Protein AF-A0A3A6MWG3-F1 (afdb_monomer_lite)

Sequence (86 aa):
MIYDPLNSIPQEAAMGKLKNHVPELLVEKGWDIKTFVAHCMLAGLSQDTAYRLSRGETNFNTETLRVIADIFELSSLGKVIDIVEQ

Radius of gyration: 18.44 Å; chains: 1; bounding box: 58×45×25 Å

Secondary structure (DSSP, 8-state):
----TT---------PEEEE-HHHHHHHHT--HHHHHHHHHHTT--HHHHHHHHTT-----HHHHHHHHHHTT-S-GGGTEEEE--

Structure (mmCIF, N/CA/C/O backbone):
data_AF-A0A3A6MWG3-F1
#
_entry.id   AF-A0A3A6MWG3-F1
#
loop_
_atom_site.group_PDB
_atom_site.id
_atom_site.type_symbol
_atom_site.label_atom_id
_atom_site.label_alt_id
_atom_site.label_comp_id
_atom_site.label_asym_id
_atom_site.label_entity_id
_atom_site.label_seq_id
_atom_site.pdbx_PDB_ins_code
_atom_site.Cartn_x
_atom_site.Cartn_y
_atom_site.Cartn_z
_atom_site.occupancy
_atom_site.B_iso_or_equiv
_atom_site.auth_seq_id
_atom_site.auth_comp_id
_atom_site.auth_asym_id
_atom_site.auth_atom_id
_atom_site.pdbx_PDB_model_num
ATOM 1 N N . MET A 1 1 ? -45.587 33.763 -3.688 1.00 53.34 1 MET A N 1
ATOM 2 C CA . MET A 1 1 ? -44.511 33.323 -2.778 1.00 53.34 1 MET A CA 1
ATOM 3 C C . MET A 1 1 ? -45.019 32.107 -2.033 1.00 53.34 1 MET A C 1
ATOM 5 O O . MET A 1 1 ? -45.858 32.266 -1.159 1.00 53.34 1 MET A O 1
ATOM 9 N N . ILE A 1 2 ? -44.600 30.912 -2.442 1.00 48.56 2 ILE A N 1
ATOM 10 C CA . ILE A 1 2 ? -44.878 29.671 -1.715 1.00 48.56 2 ILE A CA 1
ATOM 11 C C . ILE A 1 2 ? -43.502 29.109 -1.366 1.00 48.56 2 ILE A C 1
ATOM 13 O O . ILE A 1 2 ? -42.726 28.791 -2.263 1.00 48.56 2 ILE A O 1
ATOM 17 N N . TYR A 1 3 ? -43.177 29.130 -0.075 1.00 49.84 3 TYR A N 1
ATOM 18 C CA . TYR A 1 3 ? -41.995 28.488 0.488 1.00 49.84 3 TYR A CA 1
ATOM 19 C C . TYR A 1 3 ? -42.272 26.986 0.559 1.00 49.84 3 TYR A C 1
ATOM 21 O O . TYR A 1 3 ? -43.232 26.581 1.213 1.00 49.84 3 TYR A O 1
ATOM 29 N N . ASP A 1 4 ? -41.446 26.186 -0.108 1.00 58.47 4 ASP A N 1
ATOM 30 C CA . ASP A 1 4 ? -41.393 24.737 0.083 1.00 58.47 4 ASP A CA 1
ATOM 31 C C . ASP A 1 4 ? -40.331 24.435 1.165 1.00 58.47 4 ASP A C 1
ATOM 33 O O . ASP A 1 4 ? -39.157 24.756 0.961 1.00 58.47 4 ASP A O 1
ATOM 37 N N . PRO A 1 5 ? -40.708 23.911 2.347 1.00 59.75 5 PRO A N 1
ATOM 38 C CA . PRO A 1 5 ? -39.797 23.737 3.478 1.00 59.75 5 PRO A CA 1
ATOM 39 C C . PRO A 1 5 ? -38.945 22.453 3.429 1.00 59.75 5 PRO A C 1
ATOM 41 O O . PRO A 1 5 ? -38.310 22.124 4.429 1.00 59.75 5 PRO A O 1
ATOM 44 N N . L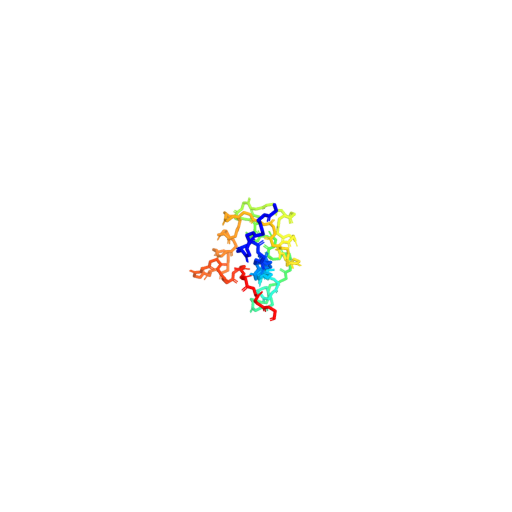EU A 1 6 ? -38.900 21.714 2.312 1.00 57.62 6 LEU A N 1
ATOM 45 C CA . LEU A 1 6 ? -38.265 20.386 2.265 1.00 57.62 6 LEU A CA 1
ATOM 46 C C . LEU A 1 6 ? -36.864 20.306 1.642 1.00 57.62 6 LEU A C 1
ATOM 48 O O . LEU A 1 6 ? -36.340 19.203 1.515 1.00 57.62 6 LEU A O 1
ATOM 52 N N . ASN A 1 7 ? -36.209 21.421 1.307 1.00 53.59 7 ASN A N 1
ATOM 53 C CA . ASN A 1 7 ? -34.894 21.377 0.646 1.00 53.59 7 ASN A CA 1
ATOM 54 C C . ASN A 1 7 ? -33.749 22.008 1.454 1.00 53.59 7 ASN A C 1
ATOM 56 O O . ASN A 1 7 ? -32.874 22.674 0.907 1.00 53.59 7 ASN A O 1
ATOM 60 N N . SER A 1 8 ? -33.763 21.775 2.768 1.00 56.03 8 SER A N 1
ATOM 61 C CA . SER A 1 8 ? -32.742 22.257 3.707 1.00 56.03 8 SER A CA 1
ATOM 62 C C . SER A 1 8 ? -32.090 21.117 4.486 1.00 56.03 8 SER A C 1
ATOM 64 O O . SER A 1 8 ? -31.789 21.280 5.665 1.00 56.03 8 SER A O 1
ATOM 66 N N . ILE A 1 9 ? -31.886 19.950 3.868 1.00 57.22 9 ILE A N 1
ATOM 67 C CA . ILE A 1 9 ? -30.908 19.009 4.414 1.00 57.22 9 ILE A CA 1
ATOM 68 C C . ILE A 1 9 ? -29.552 19.521 3.928 1.00 57.22 9 ILE A C 1
ATOM 70 O O . ILE A 1 9 ? -29.277 19.395 2.731 1.00 57.22 9 ILE A O 1
ATOM 74 N N . PRO A 1 10 ? -28.693 20.112 4.779 1.00 47.19 10 PRO A N 1
ATOM 75 C CA . PRO A 1 10 ? -27.287 20.147 4.440 1.00 47.19 10 PRO A CA 1
ATOM 76 C C . PRO A 1 10 ? -26.869 18.682 4.297 1.00 47.19 10 PRO A C 1
ATOM 78 O O . PRO A 1 10 ? -26.767 17.953 5.280 1.00 47.19 10 PRO A O 1
ATOM 81 N N . GLN A 1 11 ? -26.683 18.215 3.061 1.00 50.56 11 GLN A N 1
ATOM 82 C CA . GLN A 1 11 ? -25.876 17.029 2.792 1.00 50.56 11 GLN A CA 1
ATOM 83 C C . GLN A 1 11 ? -24.423 17.390 3.121 1.00 50.56 11 GLN A C 1
ATOM 85 O O . GLN A 1 11 ? -23.552 17.415 2.258 1.00 50.56 11 GLN A O 1
ATOM 90 N N . GLU A 1 12 ? -24.142 17.666 4.393 1.00 45.94 12 GLU A N 1
ATOM 91 C CA . GLU A 1 12 ? -22.861 17.316 4.978 1.00 45.94 12 GLU A CA 1
ATOM 92 C C . GLU A 1 12 ? -22.868 15.792 5.000 1.00 45.94 12 GLU A C 1
ATOM 94 O O . GLU A 1 12 ? -23.221 15.144 5.983 1.00 45.94 12 GLU A O 1
ATOM 99 N N . ALA A 1 13 ? -22.599 15.209 3.827 1.00 46.00 13 ALA A N 1
ATOM 100 C CA . ALA A 1 13 ? -22.238 13.817 3.727 1.00 46.00 13 ALA A CA 1
ATOM 101 C C . ALA A 1 13 ? -21.195 13.593 4.817 1.00 46.00 13 ALA A C 1
ATOM 103 O O . ALA A 1 13 ? -20.206 14.327 4.873 1.00 46.00 13 ALA A O 1
ATOM 104 N N . ALA A 1 14 ? -21.438 12.625 5.697 1.00 48.19 14 ALA A N 1
ATOM 105 C CA . ALA A 1 14 ? -20.417 12.086 6.572 1.00 48.19 14 ALA A CA 1
ATOM 106 C C . ALA A 1 14 ? -19.314 11.510 5.666 1.00 48.19 14 ALA A C 1
ATOM 108 O O . ALA A 1 1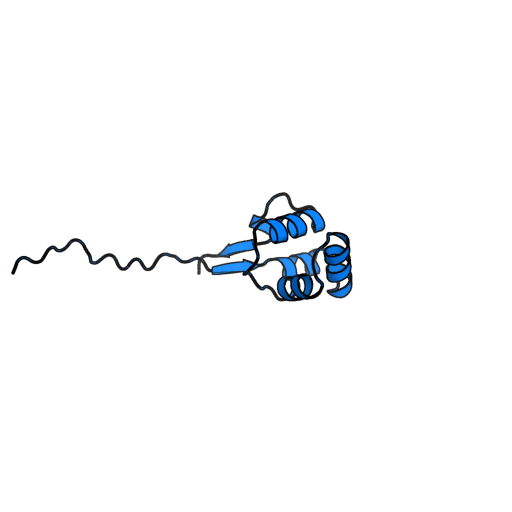4 ? -19.292 10.327 5.339 1.00 48.19 14 ALA A O 1
ATOM 109 N N . MET A 1 15 ? -18.460 12.383 5.129 1.00 53.09 15 MET A N 1
ATOM 110 C CA . MET A 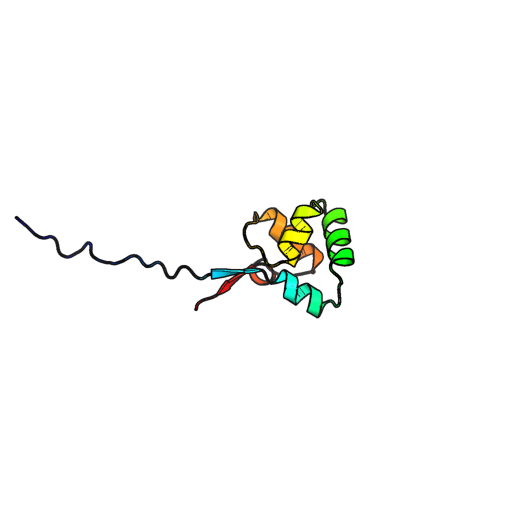1 15 ? -17.341 12.032 4.278 1.00 53.09 15 MET A CA 1
ATOM 111 C C . MET A 1 15 ? -16.271 11.523 5.221 1.00 53.09 15 MET A C 1
ATOM 113 O O . MET A 1 15 ? -15.392 12.274 5.647 1.00 53.09 15 MET A O 1
ATOM 117 N N . GLY A 1 16 ? -16.385 10.252 5.601 1.00 64.94 16 GLY A N 1
ATOM 118 C CA . GLY A 1 16 ? -15.315 9.591 6.323 1.00 64.94 16 GLY A CA 1
ATOM 119 C C . GLY A 1 16 ? -14.008 9.764 5.546 1.00 64.94 16 GLY A C 1
ATOM 120 O O . GLY A 1 16 ? -13.972 9.728 4.309 1.00 64.94 16 GLY A O 1
ATOM 121 N N . LYS A 1 17 ? -12.928 10.051 6.268 1.00 85.44 17 LYS A N 1
ATOM 122 C CA . LYS A 1 17 ? -11.632 10.327 5.653 1.00 85.44 17 LYS A CA 1
ATOM 123 C C . LYS A 1 17 ? -10.999 8.995 5.283 1.00 85.44 17 LYS A C 1
ATOM 125 O O . LYS A 1 17 ? -10.917 8.105 6.121 1.00 85.44 17 LYS A O 1
ATOM 130 N N . LEU A 1 18 ? -10.520 8.854 4.050 1.00 91.56 18 LEU A N 1
ATOM 131 C CA . LEU A 1 18 ? -9.741 7.671 3.697 1.00 91.56 18 LEU A CA 1
ATOM 132 C C . LEU A 1 18 ? -8.421 7.670 4.472 1.00 91.56 18 LEU A C 1
ATOM 134 O O . LEU A 1 18 ? -7.729 8.691 4.541 1.00 91.56 18 LEU A O 1
ATOM 138 N N . LYS A 1 19 ? -8.064 6.511 5.016 1.00 94.94 19 LYS A N 1
ATOM 139 C CA . LYS A 1 19 ? -6.787 6.235 5.660 1.00 94.94 19 LYS A CA 1
ATOM 140 C C . LYS A 1 19 ? -6.079 5.120 4.902 1.00 94.94 19 LYS A C 1
ATOM 142 O O . LYS A 1 19 ? -6.656 4.066 4.678 1.00 94.94 19 LYS A O 1
ATOM 147 N N . ASN A 1 20 ? -4.826 5.355 4.528 1.00 96.50 20 ASN A N 1
ATOM 148 C CA . ASN A 1 20 ? -3.936 4.331 3.992 1.00 96.50 20 ASN A CA 1
ATOM 149 C C . ASN A 1 20 ? -3.121 3.725 5.144 1.00 96.50 20 ASN A C 1
ATOM 151 O O . ASN A 1 20 ? -2.460 4.462 5.873 1.00 96.50 20 ASN A O 1
ATOM 155 N N . HIS A 1 21 ? -3.179 2.402 5.274 1.00 97.62 21 HIS A N 1
ATOM 156 C CA . HIS A 1 21 ? -2.552 1.614 6.335 1.00 97.62 21 HIS A CA 1
ATOM 157 C C . HIS A 1 21 ? -1.175 1.044 5.966 1.00 97.62 21 HIS A C 1
ATOM 159 O O . HIS A 1 21 ? -0.546 0.371 6.779 1.00 97.62 21 HIS A O 1
ATOM 165 N N . VAL A 1 22 ? -0.680 1.288 4.747 1.00 97.75 22 VAL A N 1
ATOM 166 C CA . VAL A 1 22 ? 0.650 0.831 4.313 1.00 97.75 22 VAL A CA 1
ATOM 167 C C . VAL A 1 22 ? 1.757 1.246 5.288 1.00 97.75 22 VAL A C 1
ATOM 169 O O . VAL A 1 22 ? 2.573 0.384 5.606 1.00 97.75 22 VAL A O 1
ATOM 172 N N . PRO A 1 23 ? 1.822 2.490 5.809 1.00 97.88 23 PRO A N 1
ATOM 173 C CA . PRO A 1 23 ? 2.858 2.857 6.773 1.00 97.88 23 PRO A CA 1
ATOM 174 C C . PRO A 1 23 ? 2.861 1.963 8.021 1.00 97.88 23 PRO A C 1
ATOM 176 O O . PRO A 1 23 ? 3.926 1.528 8.453 1.00 97.88 23 PRO A O 1
ATOM 179 N N . GLU A 1 24 ? 1.688 1.648 8.575 1.00 97.44 24 GLU A N 1
ATOM 180 C CA . GLU A 1 24 ? 1.558 0.745 9.720 1.00 97.44 24 GLU A CA 1
ATOM 181 C C . GLU A 1 24 ? 1.927 -0.698 9.359 1.00 97.44 24 GLU A C 1
ATOM 183 O O . GLU A 1 24 ? 2.699 -1.328 10.080 1.00 97.44 24 GLU A O 1
ATOM 188 N N . LEU A 1 25 ? 1.469 -1.194 8.207 1.00 97.75 25 LEU A N 1
ATOM 189 C CA . LEU A 1 25 ? 1.787 -2.540 7.719 1.00 97.75 25 LEU A CA 1
ATOM 190 C C . LEU A 1 25 ? 3.298 -2.753 7.536 1.00 97.75 25 LEU A C 1
ATOM 192 O O . LEU A 1 25 ? 3.810 -3.844 7.790 1.00 97.75 25 LEU A O 1
ATOM 196 N N . LEU A 1 26 ? 4.035 -1.712 7.129 1.00 97.69 26 LEU A N 1
ATOM 197 C CA . LEU A 1 26 ? 5.497 -1.762 7.037 1.00 97.69 26 LEU A CA 1
ATOM 198 C C . LEU A 1 26 ? 6.151 -1.948 8.404 1.00 97.69 26 LEU A C 1
ATOM 200 O O . LEU A 1 26 ? 7.064 -2.764 8.537 1.00 97.69 26 LEU A O 1
ATOM 204 N N . VAL A 1 27 ? 5.666 -1.229 9.417 1.00 97.62 27 VAL A N 1
ATOM 205 C CA . VAL A 1 27 ? 6.154 -1.366 10.794 1.00 97.62 27 VAL A CA 1
ATOM 206 C C . VAL A 1 27 ? 5.841 -2.762 11.334 1.00 97.62 27 VAL A C 1
ATOM 208 O O . VAL A 1 27 ? 6.729 -3.400 11.894 1.00 97.62 27 VAL A O 1
ATOM 211 N N . GLU A 1 28 ? 4.628 -3.272 11.112 1.00 96.81 28 GLU A N 1
ATOM 212 C CA . GLU A 1 28 ? 4.205 -4.610 11.554 1.00 96.81 28 GLU A CA 1
ATOM 213 C C . GLU A 1 28 ? 5.032 -5.739 10.921 1.00 96.81 28 GLU A C 1
ATOM 215 O O . GLU A 1 28 ? 5.420 -6.685 11.608 1.00 96.81 28 GLU A O 1
ATOM 220 N N . LYS A 1 29 ? 5.355 -5.636 9.624 1.00 95.81 29 LYS A N 1
ATOM 221 C CA . LYS A 1 29 ? 6.242 -6.587 8.926 1.00 95.81 29 LYS A CA 1
ATOM 222 C C . LYS A 1 29 ? 7.728 -6.389 9.245 1.00 95.81 29 LYS A C 1
ATOM 224 O O . LYS A 1 29 ? 8.531 -7.254 8.895 1.00 95.81 29 LYS A O 1
ATOM 229 N N . GLY A 1 30 ? 8.111 -5.269 9.860 1.00 97.44 30 GLY A N 1
ATOM 230 C CA . GLY A 1 30 ? 9.512 -4.891 10.056 1.00 97.44 30 GLY A CA 1
ATOM 231 C C . GLY A 1 30 ? 10.239 -4.568 8.746 1.00 97.44 30 GLY A C 1
ATOM 232 O O . GLY A 1 30 ? 11.444 -4.792 8.638 1.00 97.44 30 GLY A O 1
ATOM 233 N N . TRP A 1 31 ? 9.517 -4.090 7.731 1.00 97.56 31 TRP A N 1
ATOM 234 C CA . TRP A 1 31 ? 10.083 -3.736 6.432 1.00 97.56 31 TRP A CA 1
ATOM 235 C C . TRP A 1 31 ? 10.536 -2.283 6.405 1.00 97.56 31 TRP A C 1
ATOM 237 O O . TRP A 1 31 ? 9.801 -1.372 6.785 1.00 97.56 31 TRP A O 1
ATOM 247 N N . ASP A 1 32 ? 11.739 -2.053 5.880 1.00 97.69 32 ASP A N 1
ATOM 248 C CA . ASP A 1 32 ? 12.135 -0.707 5.495 1.00 97.69 32 ASP A CA 1
ATOM 249 C C . ASP A 1 32 ? 11.480 -0.306 4.160 1.00 97.69 32 ASP A C 1
ATOM 251 O O . ASP A 1 32 ? 10.989 -1.127 3.378 1.00 97.69 32 ASP A O 1
ATOM 255 N N . ILE A 1 33 ? 11.479 0.998 3.881 1.00 97.12 33 ILE A N 1
ATOM 256 C CA . ILE A 1 33 ? 10.849 1.539 2.669 1.00 97.12 33 ILE A CA 1
ATOM 257 C C . ILE A 1 33 ? 11.501 0.958 1.404 1.00 97.12 33 ILE A C 1
ATOM 259 O O . ILE A 1 33 ? 10.822 0.751 0.403 1.00 97.12 33 ILE A O 1
ATOM 263 N N . LYS A 1 34 ? 12.808 0.670 1.425 1.00 97.31 34 LYS A N 1
ATOM 264 C CA . LYS A 1 34 ? 13.523 0.123 0.260 1.00 97.31 34 LYS A CA 1
ATOM 265 C C . LYS A 1 34 ? 13.050 -1.289 -0.075 1.00 97.31 34 LYS A C 1
ATOM 267 O O . LYS A 1 34 ? 12.828 -1.584 -1.246 1.00 97.31 34 LYS A O 1
ATOM 272 N N . THR A 1 35 ? 12.865 -2.123 0.942 1.00 98.06 35 THR A N 1
ATOM 273 C CA . THR A 1 35 ? 12.329 -3.481 0.822 1.00 98.06 35 THR A CA 1
ATOM 274 C C . THR A 1 35 ? 10.924 -3.437 0.239 1.00 98.06 35 THR A C 1
ATOM 276 O O . THR A 1 35 ? 10.639 -4.122 -0.740 1.00 98.06 35 THR A O 1
ATOM 279 N N . PHE A 1 36 ? 10.069 -2.553 0.758 1.00 98.12 36 PHE A N 1
ATOM 280 C CA . PHE A 1 36 ? 8.727 -2.356 0.215 1.00 98.12 36 PHE A CA 1
ATOM 281 C C . PHE A 1 36 ? 8.727 -1.926 -1.253 1.00 98.12 36 PHE A C 1
ATOM 283 O O . PHE A 1 36 ? 8.050 -2.534 -2.077 1.00 98.12 36 PHE A O 1
ATOM 290 N N . VAL A 1 37 ? 9.529 -0.914 -1.597 1.00 98.06 37 VAL A N 1
ATOM 291 C CA . VAL A 1 37 ? 9.679 -0.441 -2.979 1.00 98.06 37 VAL A CA 1
ATOM 292 C C . VAL A 1 37 ? 10.124 -1.580 -3.897 1.00 98.06 37 VAL A C 1
ATOM 294 O O . VAL A 1 37 ? 9.575 -1.718 -4.988 1.00 98.06 37 VAL A O 1
ATOM 297 N N . ALA A 1 38 ? 11.057 -2.430 -3.457 1.00 98.12 38 ALA A N 1
ATOM 298 C CA . ALA A 1 38 ? 11.488 -3.590 -4.230 1.00 98.12 38 ALA A CA 1
ATOM 299 C C . ALA A 1 38 ? 10.334 -4.578 -4.481 1.00 98.12 38 ALA A C 1
ATOM 301 O O . ALA A 1 38 ? 10.131 -4.984 -5.624 1.00 98.12 38 ALA A O 1
ATOM 302 N N . HIS A 1 39 ? 9.533 -4.909 -3.461 1.00 98.19 39 HIS A N 1
ATOM 303 C CA . HIS A 1 39 ? 8.348 -5.760 -3.630 1.00 98.19 39 HIS A CA 1
ATOM 304 C C . HIS A 1 39 ? 7.319 -5.149 -4.589 1.00 98.19 39 HIS A C 1
ATOM 306 O O . HIS A 1 39 ? 6.817 -5.843 -5.471 1.00 98.19 39 HIS A O 1
ATOM 312 N N . CYS A 1 40 ? 7.051 -3.847 -4.478 1.00 98.06 40 CYS A N 1
ATOM 313 C CA . CYS A 1 40 ? 6.159 -3.145 -5.398 1.00 98.06 40 CYS A CA 1
ATOM 314 C C . CYS A 1 40 ? 6.657 -3.198 -6.845 1.00 98.06 40 CYS A C 1
ATOM 316 O O . CYS A 1 40 ? 5.870 -3.468 -7.749 1.00 98.06 40 CYS A O 1
ATOM 318 N N . MET A 1 41 ? 7.954 -2.982 -7.069 1.00 97.94 41 MET A N 1
ATOM 319 C CA . MET A 1 41 ? 8.548 -3.047 -8.406 1.00 97.94 41 MET A CA 1
ATOM 320 C C . MET A 1 41 ? 8.504 -4.461 -8.991 1.00 97.94 41 MET A C 1
ATOM 322 O O . MET A 1 41 ? 8.196 -4.618 -10.170 1.00 97.94 41 MET A O 1
ATOM 326 N N . LEU A 1 42 ? 8.750 -5.492 -8.175 1.00 98.12 42 LEU A N 1
ATOM 327 C CA . LEU A 1 42 ? 8.603 -6.893 -8.589 1.00 98.12 42 LEU A CA 1
ATOM 328 C C . LEU A 1 42 ? 7.153 -7.242 -8.954 1.00 98.12 42 LEU A C 1
ATOM 330 O O . LEU A 1 42 ? 6.930 -8.078 -9.825 1.00 98.12 42 LEU A O 1
ATOM 334 N N . ALA A 1 43 ? 6.181 -6.570 -8.337 1.00 97.19 43 ALA A N 1
ATOM 335 C CA . ALA A 1 43 ? 4.762 -6.688 -8.659 1.00 97.19 43 ALA A CA 1
ATOM 336 C C . ALA A 1 43 ? 4.298 -5.756 -9.801 1.00 97.19 43 ALA A C 1
ATOM 33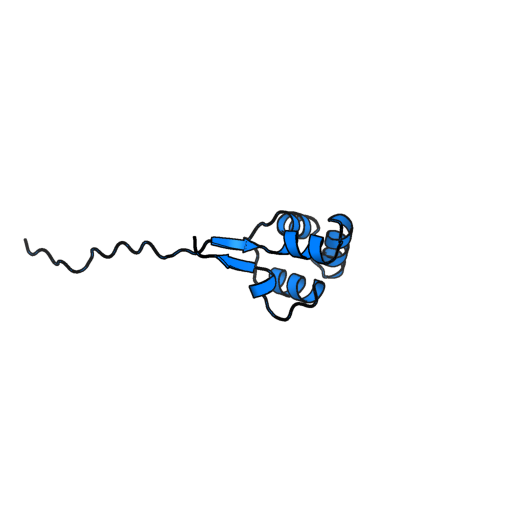8 O O . ALA A 1 43 ? 3.105 -5.673 -10.082 1.00 97.19 43 ALA A O 1
ATOM 339 N N . GLY A 1 44 ? 5.220 -5.046 -10.465 1.00 97.44 44 GLY A N 1
ATOM 340 C CA . GLY A 1 44 ? 4.926 -4.202 -11.627 1.00 97.44 44 GLY A CA 1
ATOM 341 C C . GLY A 1 44 ? 4.482 -2.769 -11.313 1.00 97.44 44 GLY A C 1
ATOM 342 O O . GLY A 1 44 ? 4.098 -2.042 -12.228 1.00 97.44 44 GLY A O 1
ATOM 343 N N . LEU A 1 45 ? 4.547 -2.325 -10.054 1.00 97.75 45 LEU A N 1
ATOM 344 C CA . LEU A 1 45 ? 4.278 -0.932 -9.689 1.00 97.75 45 LEU A CA 1
ATOM 345 C C . LEU A 1 45 ? 5.518 -0.052 -9.871 1.00 97.75 45 LEU A C 1
ATOM 347 O O . LEU A 1 45 ? 6.660 -0.486 -9.715 1.00 97.75 45 LEU A O 1
ATOM 351 N N . SER A 1 46 ? 5.294 1.232 -10.152 1.00 97.88 46 SER A N 1
ATOM 352 C CA . SER A 1 46 ? 6.389 2.199 -10.221 1.00 97.88 46 SER A CA 1
ATOM 353 C C . SER A 1 46 ? 6.963 2.505 -8.832 1.00 97.88 46 SER A C 1
ATOM 355 O O . SER A 1 46 ? 6.255 2.479 -7.820 1.00 97.88 46 SER A O 1
ATOM 357 N N . GLN A 1 47 ? 8.244 2.874 -8.790 1.00 97.75 47 GLN A N 1
ATOM 358 C CA . GLN A 1 47 ? 8.905 3.332 -7.568 1.00 97.75 47 GLN A CA 1
ATOM 359 C C . GLN A 1 47 ? 8.197 4.550 -6.944 1.00 97.75 47 GLN A C 1
ATOM 361 O O . GLN A 1 47 ? 8.069 4.622 -5.724 1.00 97.75 47 GLN A O 1
ATOM 366 N N . ASP A 1 48 ? 7.712 5.487 -7.766 1.00 98.00 48 ASP A N 1
ATOM 367 C CA . ASP A 1 48 ? 6.955 6.654 -7.296 1.00 98.00 48 ASP A CA 1
ATOM 368 C C . ASP A 1 48 ? 5.671 6.230 -6.571 1.00 98.00 48 ASP A C 1
ATOM 370 O O . ASP A 1 48 ? 5.431 6.632 -5.433 1.00 98.00 48 ASP A O 1
ATOM 374 N N . THR A 1 49 ? 4.897 5.326 -7.179 1.00 97.69 49 THR A N 1
ATOM 375 C CA . THR A 1 49 ? 3.680 4.769 -6.572 1.00 97.69 49 THR A CA 1
ATOM 376 C C . THR A 1 49 ? 3.972 4.133 -5.213 1.00 97.69 49 THR A C 1
ATOM 378 O O . THR A 1 49 ? 3.254 4.403 -4.250 1.00 97.69 49 THR A O 1
ATOM 381 N N . ALA A 1 50 ? 5.052 3.355 -5.104 1.00 97.62 50 ALA A N 1
ATOM 382 C CA . ALA A 1 50 ? 5.461 2.743 -3.844 1.00 97.62 50 ALA A CA 1
ATOM 383 C C . ALA A 1 50 ? 5.805 3.790 -2.767 1.00 97.62 50 ALA A C 1
ATOM 385 O O . ALA A 1 50 ? 5.329 3.692 -1.639 1.00 97.62 50 ALA A O 1
ATOM 386 N N . TYR A 1 51 ? 6.556 4.846 -3.095 1.00 98.06 51 TYR A N 1
ATOM 387 C CA . TYR A 1 51 ? 6.855 5.902 -2.118 1.00 98.06 51 TYR A CA 1
ATOM 388 C C . TYR A 1 51 ? 5.621 6.682 -1.669 1.00 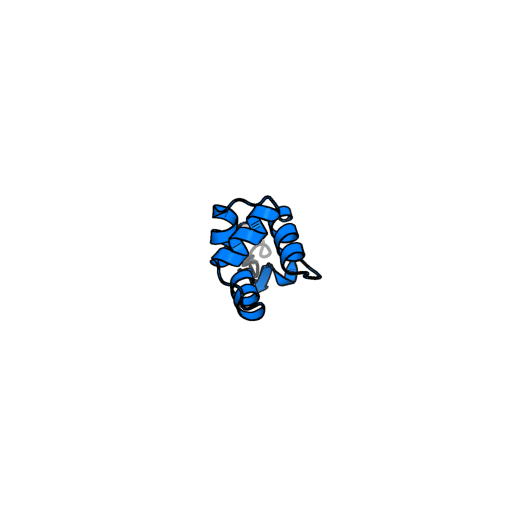98.06 51 TYR A C 1
ATOM 390 O O . TYR A 1 51 ? 5.510 7.043 -0.498 1.00 98.06 51 T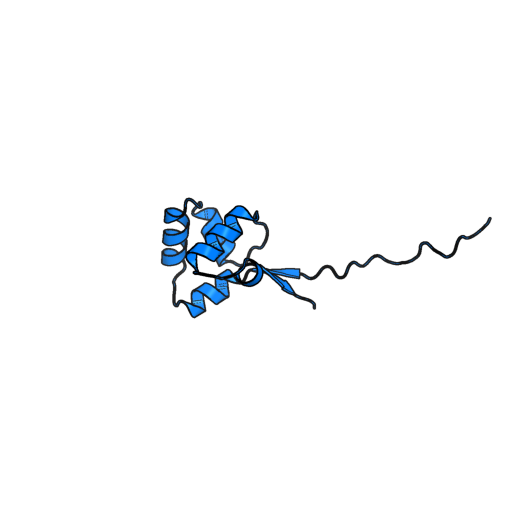YR A O 1
ATOM 398 N N . ARG A 1 52 ? 4.696 6.964 -2.586 1.00 98.12 52 ARG A N 1
ATOM 399 C CA . ARG A 1 52 ? 3.443 7.651 -2.256 1.00 98.12 52 ARG A CA 1
ATOM 400 C C . ARG A 1 52 ? 2.590 6.798 -1.309 1.00 98.12 52 ARG A C 1
ATOM 402 O O . ARG A 1 52 ? 2.099 7.299 -0.297 1.00 98.12 52 ARG A O 1
ATOM 409 N N . LEU A 1 53 ? 2.505 5.488 -1.562 1.00 97.25 53 LEU A N 1
ATOM 410 C CA . LEU A 1 53 ? 1.849 4.530 -0.665 1.00 97.25 53 LEU A CA 1
ATOM 411 C C . LEU A 1 53 ? 2.523 4.469 0.710 1.00 97.25 53 LEU A C 1
ATOM 413 O O . LEU A 1 53 ? 1.832 4.545 1.722 1.00 97.25 53 LEU A O 1
ATOM 417 N N . SER A 1 54 ? 3.858 4.408 0.771 1.00 97.31 54 SER A N 1
ATOM 418 C CA . SER A 1 54 ? 4.588 4.355 2.048 1.00 97.31 54 SER A CA 1
ATOM 419 C C . SER A 1 54 ? 4.469 5.638 2.877 1.00 97.31 54 SER A C 1
ATOM 421 O O . SER A 1 54 ? 4.834 5.648 4.047 1.00 97.31 54 SER A O 1
ATOM 423 N N . ARG A 1 55 ? 4.003 6.740 2.276 1.00 96.81 55 ARG A N 1
ATOM 424 C CA . ARG A 1 55 ? 3.748 8.026 2.945 1.00 96.81 55 ARG A CA 1
ATOM 425 C C . ARG A 1 55 ? 2.295 8.195 3.394 1.00 96.81 55 ARG A C 1
ATOM 427 O O . ARG A 1 55 ? 1.968 9.231 3.965 1.00 96.81 55 ARG A O 1
ATOM 434 N N . GLY A 1 56 ? 1.433 7.209 3.146 1.00 96.00 56 GLY A N 1
ATOM 435 C CA . GLY A 1 56 ? 0.031 7.259 3.558 1.00 96.00 56 GLY A CA 1
ATOM 436 C C . GLY A 1 56 ? -0.887 8.006 2.587 1.00 96.00 56 GLY A C 1
ATOM 437 O O . GLY A 1 56 ? -1.992 8.385 2.970 1.00 96.00 56 GLY A O 1
ATOM 438 N N . GLU A 1 57 ? -0.474 8.231 1.334 1.00 97.19 57 GLU A N 1
ATOM 439 C CA . GLU A 1 57 ? -1.390 8.783 0.330 1.00 97.19 57 GLU A CA 1
ATOM 440 C C . GLU A 1 57 ? -2.559 7.826 0.062 1.00 97.19 57 GLU A C 1
ATOM 442 O O . GLU A 1 57 ? -2.431 6.616 0.217 1.00 97.19 57 GLU A O 1
ATOM 447 N N . THR A 1 58 ? -3.707 8.356 -0.350 1.00 95.75 58 THR A N 1
ATOM 448 C CA . THR A 1 58 ? -4.941 7.566 -0.532 1.00 95.75 58 THR A CA 1
ATOM 449 C C . THR A 1 58 ? -5.473 7.588 -1.960 1.00 95.75 58 THR A C 1
ATOM 451 O O . THR A 1 58 ? -6.355 6.804 -2.299 1.00 95.75 58 THR A O 1
ATOM 454 N N . ASN A 1 59 ? -4.935 8.460 -2.818 1.00 94.50 59 ASN A N 1
ATOM 455 C CA . ASN A 1 59 ? -5.387 8.610 -4.197 1.00 94.50 59 ASN A CA 1
ATOM 456 C C . ASN A 1 59 ? -4.731 7.565 -5.115 1.00 94.50 59 ASN A C 1
ATOM 458 O O . ASN A 1 59 ? -3.757 7.859 -5.819 1.00 94.50 59 ASN A O 1
ATOM 462 N N . PHE A 1 60 ? -5.274 6.348 -5.071 1.00 94.81 60 PHE A N 1
ATOM 463 C CA . PHE A 1 60 ? -4.865 5.208 -5.887 1.00 94.81 60 PHE A CA 1
ATOM 464 C C . PHE A 1 60 ? -6.082 4.473 -6.440 1.00 94.81 60 PHE A C 1
ATOM 466 O O . PHE A 1 60 ? -7.153 4.460 -5.834 1.00 94.81 60 PHE A O 1
ATOM 473 N N . ASN A 1 61 ? -5.911 3.840 -7.598 1.00 95.38 61 ASN A N 1
ATOM 474 C CA . ASN A 1 61 ? -6.958 3.004 -8.165 1.00 95.38 61 ASN A CA 1
ATOM 475 C C . ASN A 1 61 ? -7.036 1.648 -7.435 1.00 95.38 61 ASN A C 1
ATOM 477 O O . ASN A 1 61 ? -6.116 1.227 -6.730 1.00 95.38 61 ASN A O 1
ATOM 481 N N . THR A 1 62 ? -8.149 0.943 -7.627 1.00 95.00 62 THR A N 1
ATOM 482 C CA . THR A 1 62 ? -8.414 -0.351 -6.983 1.00 95.00 62 THR A CA 1
ATOM 483 C C . THR A 1 62 ? -7.407 -1.436 -7.373 1.00 95.00 62 THR A C 1
ATOM 485 O O . THR A 1 62 ? -7.137 -2.327 -6.572 1.00 95.00 62 THR A O 1
ATOM 488 N N . GLU A 1 63 ? -6.832 -1.373 -8.575 1.00 96.75 63 GLU A N 1
ATOM 489 C CA . GLU A 1 63 ? -5.843 -2.347 -9.047 1.00 96.75 63 GLU A CA 1
ATOM 490 C C . GLU A 1 63 ? -4.521 -2.217 -8.285 1.00 96.75 63 GLU A C 1
ATOM 492 O O . GLU A 1 63 ? -4.027 -3.207 -7.752 1.00 96.75 63 GLU A O 1
ATOM 497 N N . THR A 1 64 ? -4.007 -0.994 -8.120 1.00 97.31 64 THR A N 1
ATOM 498 C CA . THR A 1 64 ? -2.849 -0.714 -7.262 1.00 97.31 64 THR A CA 1
ATOM 499 C C . THR A 1 64 ? -3.097 -1.219 -5.844 1.00 97.31 64 THR A C 1
ATOM 501 O O . THR A 1 64 ? -2.253 -1.913 -5.289 1.00 97.31 64 THR A O 1
ATOM 504 N N . LEU A 1 65 ? -4.264 -0.926 -5.266 1.00 97.25 65 LEU A N 1
ATOM 505 C CA . LEU A 1 65 ? -4.597 -1.361 -3.907 1.00 97.25 65 LEU A CA 1
ATOM 506 C C . LEU A 1 65 ? -4.681 -2.890 -3.782 1.00 97.25 65 LEU A C 1
ATOM 508 O O . LEU A 1 65 ? -4.263 -3.434 -2.762 1.00 97.25 65 LEU A O 1
ATOM 512 N N . ARG A 1 66 ? -5.167 -3.590 -4.817 1.00 97.50 66 ARG A N 1
ATOM 513 C CA . ARG A 1 66 ? -5.171 -5.060 -4.867 1.00 97.50 66 ARG A CA 1
ATOM 514 C C . ARG A 1 66 ? -3.753 -5.617 -4.879 1.00 97.50 66 ARG A C 1
ATOM 516 O O . ARG A 1 66 ? -3.466 -6.496 -4.080 1.00 97.50 66 ARG A O 1
ATOM 523 N N . VAL A 1 67 ? -2.864 -5.061 -5.702 1.00 97.75 67 VAL A N 1
ATOM 524 C CA . VAL A 1 67 ? -1.452 -5.475 -5.725 1.00 97.75 67 VAL A CA 1
ATOM 525 C C . VAL A 1 67 ? -0.808 -5.314 -4.346 1.00 97.75 67 VAL A C 1
ATOM 527 O O . VAL A 1 67 ? -0.074 -6.190 -3.899 1.00 97.75 67 VAL A O 1
ATOM 530 N N . ILE A 1 68 ? -1.107 -4.223 -3.635 1.00 97.94 68 ILE A N 1
ATOM 531 C CA . ILE A 1 68 ? -0.609 -4.027 -2.268 1.00 97.94 68 ILE A CA 1
ATOM 532 C C . ILE A 1 68 ? -1.192 -5.056 -1.299 1.00 97.94 68 ILE A C 1
ATOM 534 O O . ILE A 1 68 ? -0.446 -5.602 -0.488 1.00 97.94 68 ILE A O 1
ATOM 538 N N . ALA A 1 69 ? -2.489 -5.353 -1.389 1.00 97.75 69 ALA A N 1
ATOM 539 C CA . ALA A 1 69 ? -3.093 -6.402 -0.575 1.00 97.75 69 ALA A CA 1
ATOM 540 C C . ALA A 1 69 ? -2.396 -7.752 -0.803 1.00 97.75 69 ALA A C 1
ATOM 542 O O . ALA A 1 69 ? -2.072 -8.424 0.170 1.00 97.75 69 ALA A O 1
ATOM 543 N N . ASP A 1 70 ? -2.080 -8.096 -2.052 1.00 97.44 70 ASP A N 1
ATOM 544 C CA . ASP A 1 70 ? -1.380 -9.336 -2.392 1.00 97.44 70 ASP A CA 1
ATOM 545 C C . ASP A 1 70 ? 0.062 -9.355 -1.846 1.00 97.44 70 ASP A C 1
ATOM 547 O O . ASP A 1 70 ? 0.479 -10.354 -1.263 1.00 97.44 70 ASP A O 1
ATOM 551 N N . ILE A 1 71 ? 0.808 -8.244 -1.947 1.00 97.25 71 ILE A N 1
ATOM 552 C CA . ILE A 1 71 ? 2.175 -8.113 -1.393 1.00 97.25 71 ILE A CA 1
ATOM 553 C C . ILE A 1 71 ? 2.205 -8.363 0.121 1.00 97.25 71 ILE A C 1
ATOM 555 O O . ILE A 1 71 ? 3.149 -8.966 0.633 1.00 97.25 71 ILE A O 1
ATOM 559 N N . PHE A 1 72 ? 1.190 -7.884 0.840 1.00 97.00 72 PHE A N 1
ATOM 560 C CA . PHE A 1 72 ? 1.073 -8.056 2.288 1.00 97.00 72 PHE A CA 1
ATOM 561 C C . PHE A 1 72 ? 0.276 -9.305 2.694 1.00 97.00 72 PHE A C 1
ATOM 563 O O . PHE A 1 72 ? 0.060 -9.509 3.889 1.00 97.00 72 PHE A O 1
ATOM 570 N N . GLU A 1 73 ? -0.146 -10.137 1.736 1.00 96.62 73 GLU A N 1
ATOM 571 C CA . GLU A 1 73 ? -0.959 -11.342 1.963 1.00 96.62 73 GLU A CA 1
ATOM 572 C C . GLU A 1 73 ? -2.270 -11.037 2.724 1.00 96.62 73 GLU A C 1
ATOM 574 O O . GLU A 1 73 ? -2.722 -11.780 3.599 1.00 96.62 73 GLU A O 1
ATOM 579 N N . LEU A 1 74 ? -2.892 -9.899 2.409 1.00 96.19 74 LEU A N 1
ATOM 580 C CA . LEU A 1 74 ? -4.094 -9.404 3.069 1.00 96.19 74 LEU A CA 1
ATOM 581 C C . LEU A 1 74 ? -5.362 -9.967 2.429 1.00 96.19 74 LEU A C 1
ATOM 583 O O . LEU A 1 74 ? -5.534 -10.016 1.217 1.00 96.19 74 LEU A O 1
ATOM 587 N N . SER A 1 75 ? -6.323 -10.304 3.285 1.00 93.69 75 SER A N 1
ATOM 588 C CA . SER A 1 75 ? -7.611 -10.877 2.885 1.00 93.69 75 SER A CA 1
ATOM 589 C C . SER A 1 75 ? -8.583 -9.879 2.239 1.00 93.69 75 SER A C 1
ATOM 591 O O . SER A 1 75 ? -9.628 -10.291 1.740 1.00 93.69 75 SER A O 1
ATOM 593 N N . SER A 1 76 ? -8.323 -8.570 2.323 1.00 94.12 76 SER A N 1
ATOM 594 C CA . SER A 1 76 ? -9.228 -7.536 1.807 1.00 94.12 76 SER A CA 1
ATOM 595 C C . SER A 1 76 ? -8.532 -6.193 1.576 1.00 94.12 76 SER A C 1
ATOM 597 O O . SER A 1 76 ? -7.563 -5.853 2.253 1.00 94.12 76 SER A O 1
ATOM 599 N N . LEU A 1 77 ? -9.100 -5.389 0.668 1.00 94.06 77 LEU A N 1
ATOM 600 C CA . LEU A 1 77 ? -8.648 -4.016 0.402 1.00 94.06 77 LEU A CA 1
ATOM 601 C C . LEU A 1 77 ? -8.836 -3.082 1.602 1.00 94.06 77 LEU A C 1
ATOM 603 O O . LEU A 1 77 ? -8.031 -2.174 1.775 1.00 94.06 77 LEU A O 1
ATOM 607 N N . GLY A 1 78 ? -9.839 -3.342 2.449 1.00 93.69 78 GLY A N 1
ATOM 608 C CA . GLY A 1 78 ? -10.097 -2.577 3.678 1.00 93.69 78 GLY A CA 1
ATOM 609 C C . GLY A 1 78 ? -8.910 -2.557 4.646 1.00 93.69 78 GLY A C 1
ATOM 610 O O . GLY A 1 78 ? -8.750 -1.627 5.420 1.00 93.69 78 GLY A O 1
ATOM 611 N N . LYS A 1 79 ? -8.030 -3.566 4.575 1.00 94.56 79 LYS A N 1
ATOM 612 C CA . LYS A 1 79 ? -6.796 -3.609 5.374 1.00 94.56 79 LYS A CA 1
ATOM 613 C C . LYS A 1 79 ? -5.667 -2.749 4.801 1.00 94.56 79 LYS A C 1
ATOM 615 O O . LYS A 1 79 ? -4.696 -2.496 5.500 1.00 94.56 79 LYS A O 1
ATOM 620 N N . VAL A 1 80 ? -5.777 -2.328 3.541 1.00 95.88 80 VAL A N 1
ATOM 621 C CA . VAL A 1 80 ? -4.835 -1.410 2.883 1.00 95.88 80 VAL A CA 1
ATOM 622 C C . VAL A 1 80 ? -5.352 0.022 2.976 1.00 95.88 80 VAL A C 1
ATOM 624 O O . VAL A 1 80 ? -4.587 0.935 3.281 1.00 95.88 80 VAL A O 1
ATOM 627 N N . ILE A 1 81 ? -6.644 0.222 2.716 1.00 94.94 81 ILE A N 1
ATOM 628 C CA . ILE A 1 81 ? -7.300 1.525 2.754 1.00 94.94 81 ILE A CA 1
ATOM 629 C C . ILE A 1 81 ? -8.686 1.405 3.388 1.00 94.94 81 ILE A C 1
ATOM 631 O O . ILE A 1 81 ? -9.470 0.550 2.982 1.00 94.94 81 ILE A O 1
ATOM 635 N N . ASP A 1 82 ? -8.994 2.274 4.346 1.00 93.31 82 ASP A N 1
ATOM 636 C CA . ASP A 1 82 ? -10.276 2.265 5.059 1.00 93.31 82 ASP A CA 1
ATOM 637 C C . ASP A 1 82 ? -10.870 3.673 5.184 1.00 93.31 82 ASP A C 1
ATOM 639 O O . ASP A 1 82 ? -10.165 4.675 5.039 1.00 93.31 82 ASP A O 1
ATOM 643 N N . ILE A 1 83 ? -12.173 3.753 5.437 1.00 90.06 83 ILE A N 1
ATOM 644 C CA . ILE A 1 83 ? -12.889 4.992 5.737 1.00 90.06 83 ILE A CA 1
ATOM 645 C C . ILE A 1 83 ? -12.936 5.138 7.258 1.00 90.06 83 ILE A C 1
ATOM 647 O O . ILE A 1 83 ? -13.583 4.346 7.935 1.00 90.06 83 ILE A O 1
ATOM 651 N N . VAL A 1 84 ? -12.290 6.171 7.801 1.00 84.62 84 VAL A N 1
ATOM 652 C CA . VAL A 1 84 ? -12.366 6.475 9.236 1.00 84.62 84 VAL A CA 1
ATOM 653 C C . VAL A 1 84 ? -13.376 7.596 9.501 1.00 84.62 84 VAL A C 1
ATOM 655 O O . VAL A 1 84 ? -13.324 8.659 8.870 1.00 84.62 84 VAL A O 1
ATOM 658 N N . GLU A 1 85 ? -14.312 7.345 10.419 1.00 71.81 85 GLU A N 1
ATOM 659 C CA . GLU A 1 85 ? -15.186 8.372 11.001 1.00 71.81 85 GLU A CA 1
ATOM 660 C C . GLU A 1 85 ? -14.380 9.218 12.004 1.00 71.81 85 GLU A C 1
ATOM 662 O O . GLU A 1 85 ? -13.462 8.704 12.649 1.00 71.81 85 GLU A O 1
ATOM 667 N N . GLN A 1 86 ? -14.661 10.527 12.063 1.00 58.12 86 GLN A N 1
ATOM 668 C CA . GLN A 1 86 ? -13.996 11.457 12.990 1.00 58.12 86 GLN A CA 1
ATOM 669 C C . GLN A 1 86 ? -14.532 11.318 14.412 1.00 58.12 86 GLN A C 1
ATOM 671 O O . GLN A 1 86 ? -15.767 11.186 14.555 1.00 58.12 86 GLN A O 1
#

Foldseek 3Di:
DDDDPPPPDPCPPLQQDKWFCLLVLCVVVVHDLVRQLVLCVVLVHDSVLSVCSNVTHDPDDPVSLVSVCVSSVHPDSCNGMNGHGD

pLDDT: mean 87.56, std 17.45, range [45.94, 98.19]